Protein AF-A0A522C0J0-F1 (afdb_monomer)

Structure (mmCIF, N/CA/C/O backbone):
data_AF-A0A522C0J0-F1
#
_entry.id   AF-A0A522C0J0-F1
#
loop_
_atom_site.group_PDB
_atom_site.id
_atom_site.type_symbol
_atom_site.label_atom_id
_atom_site.label_alt_id
_atom_site.label_comp_id
_atom_site.label_asym_id
_atom_site.label_entity_id
_atom_site.label_seq_id
_atom_site.pdbx_PDB_ins_code
_atom_site.Cartn_x
_atom_site.Cartn_y
_atom_site.Cartn_z
_atom_site.occupancy
_atom_site.B_iso_or_equiv
_atom_site.auth_seq_id
_atom_site.auth_comp_id
_atom_site.auth_asym_id
_atom_site.auth_atom_id
_atom_site.pdbx_PDB_model_num
ATOM 1 N N . MET A 1 1 ? 6.965 -17.211 -9.076 1.00 64.75 1 MET A N 1
ATOM 2 C CA . MET A 1 1 ? 7.115 -17.959 -7.800 1.00 64.75 1 MET A CA 1
ATOM 3 C C . MET A 1 1 ? 6.961 -17.028 -6.602 1.00 64.75 1 MET A C 1
ATOM 5 O O . MET A 1 1 ? 6.198 -17.370 -5.709 1.00 64.75 1 MET A O 1
ATOM 9 N N . SER A 1 2 ? 7.614 -15.860 -6.608 1.00 79.69 2 SER A N 1
ATOM 10 C CA . SER A 1 2 ? 7.417 -14.772 -5.632 1.00 79.69 2 SER A CA 1
ATOM 11 C C . SER A 1 2 ? 5.941 -14.416 -5.418 1.00 79.69 2 SER A C 1
ATOM 13 O O . SER A 1 2 ? 5.475 -14.454 -4.283 1.00 79.69 2 SER A O 1
ATOM 15 N N . ASP A 1 3 ? 5.185 -14.181 -6.493 1.00 83.75 3 ASP A N 1
ATOM 16 C CA . ASP A 1 3 ? 3.785 -13.735 -6.397 1.00 83.75 3 ASP A CA 1
ATOM 17 C C . ASP A 1 3 ? 2.901 -14.737 -5.654 1.00 83.75 3 ASP A C 1
ATOM 19 O O . ASP A 1 3 ? 2.165 -14.362 -4.749 1.00 83.75 3 ASP A O 1
ATOM 23 N N . ALA A 1 4 ? 3.054 -16.032 -5.946 1.00 87.25 4 ALA A N 1
ATOM 24 C CA . ALA A 1 4 ? 2.301 -17.092 -5.280 1.00 87.25 4 ALA A CA 1
ATOM 25 C C . ALA A 1 4 ? 2.623 -17.196 -3.775 1.00 87.25 4 ALA A C 1
ATOM 27 O O . ALA A 1 4 ? 1.740 -17.508 -2.973 1.00 87.25 4 ALA A O 1
ATOM 28 N N . ILE A 1 5 ? 3.875 -16.925 -3.380 1.00 92.94 5 ILE A N 1
ATOM 29 C CA . ILE A 1 5 ? 4.282 -16.882 -1.967 1.00 92.94 5 ILE A CA 1
ATOM 30 C C . ILE A 1 5 ? 3.643 -15.673 -1.278 1.00 92.94 5 ILE A C 1
ATOM 32 O O . ILE A 1 5 ? 3.075 -15.820 -0.197 1.00 92.94 5 ILE A O 1
ATOM 36 N N . ILE A 1 6 ? 3.683 -14.500 -1.915 1.00 89.81 6 ILE A N 1
ATOM 37 C CA . ILE A 1 6 ? 3.069 -13.270 -1.397 1.00 89.81 6 ILE A CA 1
ATOM 38 C C . ILE A 1 6 ? 1.542 -13.435 -1.297 1.00 89.81 6 ILE A C 1
ATOM 40 O O . ILE A 1 6 ? 0.952 -13.088 -0.276 1.00 89.81 6 ILE A O 1
ATOM 44 N N . ASP A 1 7 ? 0.900 -14.051 -2.292 1.00 91.06 7 ASP A N 1
ATOM 45 C CA . ASP A 1 7 ? -0.527 -14.392 -2.271 1.00 91.06 7 ASP A CA 1
ATOM 46 C C . ASP A 1 7 ? -0.878 -15.316 -1.107 1.00 91.06 7 ASP A C 1
ATOM 48 O O . ASP A 1 7 ? -1.870 -15.113 -0.402 1.00 91.06 7 ASP A O 1
ATOM 52 N N . GLN A 1 8 ? -0.082 -16.367 -0.899 1.00 94.31 8 GLN A N 1
ATOM 53 C CA . GLN A 1 8 ? -0.299 -17.283 0.212 1.00 94.31 8 GLN A CA 1
ATOM 54 C C . GLN A 1 8 ? -0.108 -16.579 1.557 1.00 94.31 8 GLN A C 1
ATOM 56 O O . GLN A 1 8 ? -0.894 -16.814 2.476 1.00 94.31 8 GLN A O 1
ATOM 61 N N . PHE A 1 9 ? 0.897 -15.714 1.671 1.00 93.81 9 PHE A N 1
ATOM 62 C CA . PHE A 1 9 ? 1.151 -14.946 2.880 1.00 93.81 9 PHE A CA 1
ATOM 63 C C . PHE A 1 9 ? -0.009 -13.995 3.202 1.00 93.81 9 PHE A C 1
ATOM 65 O O . PHE A 1 9 ? -0.560 -14.068 4.301 1.00 93.81 9 PHE A O 1
ATOM 72 N N . ASN A 1 10 ? -0.462 -13.195 2.233 1.00 91.94 10 ASN A N 1
ATOM 73 C CA . ASN A 1 10 ? -1.585 -12.273 2.423 1.00 91.94 10 ASN A CA 1
ATOM 74 C C . ASN A 1 10 ? -2.883 -13.003 2.776 1.00 91.94 10 ASN A C 1
ATOM 76 O O . ASN A 1 10 ? -3.605 -12.575 3.676 1.00 91.94 10 ASN A O 1
ATOM 80 N N . ARG A 1 11 ? -3.153 -14.147 2.138 1.00 91.62 11 ARG A N 1
ATOM 81 C CA . ARG A 1 11 ? -4.296 -14.999 2.490 1.00 91.62 11 ARG A CA 1
ATOM 82 C C . ARG A 1 11 ? -4.224 -15.487 3.937 1.00 91.62 11 ARG A C 1
ATOM 84 O O . ARG A 1 11 ? -5.211 -15.368 4.652 1.00 91.62 11 ARG A O 1
ATOM 91 N N . ARG A 1 12 ? -3.060 -15.955 4.401 1.00 96.44 12 ARG A N 1
ATOM 92 C CA . ARG A 1 12 ? -2.882 -16.392 5.799 1.00 96.44 12 ARG A CA 1
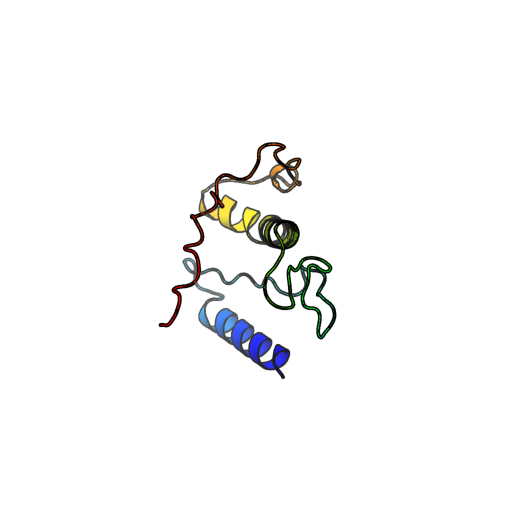ATOM 93 C C . ARG A 1 12 ? -3.052 -15.245 6.796 1.00 96.44 12 ARG A C 1
ATOM 95 O O . ARG A 1 12 ? -3.620 -15.453 7.865 1.00 96.44 12 ARG A O 1
ATOM 102 N N . LEU A 1 13 ? -2.586 -14.040 6.463 1.00 94.94 13 LEU A N 1
ATOM 103 C CA . LEU A 1 13 ? -2.823 -12.852 7.288 1.00 94.94 13 LEU A CA 1
ATOM 104 C C . LEU A 1 13 ? -4.319 -12.521 7.372 1.00 94.94 13 LEU A C 1
ATOM 106 O O . LEU A 1 13 ? -4.827 -12.290 8.469 1.00 94.94 13 LEU A O 1
ATOM 110 N N . ALA A 1 14 ? -5.029 -12.551 6.242 1.00 89.38 14 ALA A N 1
ATOM 111 C CA . ALA A 1 14 ? -6.467 -12.302 6.192 1.00 89.38 14 ALA A CA 1
ATOM 112 C C . ALA A 1 14 ? -7.268 -13.357 6.974 1.00 89.38 14 ALA A C 1
ATOM 114 O O . ALA A 1 14 ? -8.138 -13.000 7.761 1.00 89.38 14 ALA A O 1
ATOM 115 N N . GLU A 1 15 ? -6.940 -14.644 6.836 1.00 92.06 15 GLU A N 1
ATOM 116 C CA . GLU A 1 15 ? -7.560 -15.731 7.609 1.00 92.06 15 GLU A CA 1
ATOM 117 C C . GLU A 1 15 ? -7.321 -15.566 9.117 1.00 92.06 15 GLU A C 1
ATOM 119 O O . GLU A 1 15 ? -8.216 -15.801 9.928 1.00 92.06 15 GLU A O 1
ATOM 124 N N . ARG A 1 16 ? -6.115 -15.138 9.510 1.00 95.94 16 ARG A N 1
ATOM 125 C CA . ARG A 1 16 ? -5.730 -15.019 10.921 1.00 95.94 16 ARG A CA 1
ATOM 126 C C . ARG A 1 16 ? -6.300 -13.781 11.614 1.00 95.94 16 ARG A C 1
ATOM 128 O O . ARG A 1 16 ? -6.532 -13.839 12.827 1.00 95.94 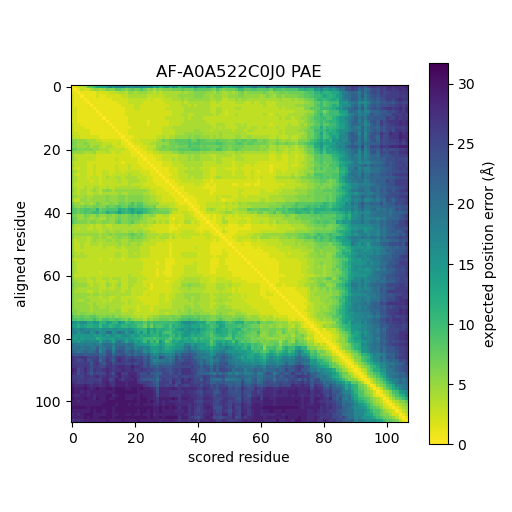16 ARG A O 1
ATOM 135 N N . TYR A 1 17 ? -6.455 -12.675 10.887 1.00 94.69 17 TYR A N 1
ATOM 136 C CA . TYR A 1 17 ? -6.758 -11.358 11.458 1.00 94.69 17 TYR A CA 1
ATOM 137 C C . TYR A 1 17 ? -8.005 -10.681 10.879 1.00 94.69 17 TYR A C 1
ATOM 139 O O . TYR A 1 17 ? -8.393 -9.638 11.390 1.00 94.69 17 TYR A O 1
ATOM 147 N N . GLY A 1 18 ? -8.674 -11.256 9.876 1.00 86.88 18 GLY A N 1
ATOM 148 C CA . GLY A 1 18 ? -9.811 -10.624 9.194 1.00 86.88 18 GLY A CA 1
ATOM 149 C C . GLY A 1 18 ? -11.019 -10.318 10.088 1.00 86.88 18 GLY A C 1
ATOM 150 O O . GLY A 1 18 ? -11.825 -9.463 9.741 1.00 86.88 18 GLY A O 1
ATOM 151 N N . SER A 1 19 ? -11.130 -10.977 11.245 1.00 87.69 19 SER A N 1
ATOM 152 C CA . SER A 1 19 ? -12.160 -10.721 12.259 1.00 87.69 19 SER A CA 1
ATOM 153 C C . SER A 1 19 ? -11.611 -10.072 13.539 1.00 87.69 19 SER A C 1
ATOM 155 O O . SER A 1 19 ? -12.241 -10.173 14.589 1.00 87.69 19 SER A O 1
ATOM 157 N N . ASN A 1 20 ? -10.394 -9.519 13.514 1.00 92.12 20 ASN A N 1
ATOM 158 C CA . ASN A 1 20 ? -9.763 -8.929 14.692 1.00 92.12 20 ASN A CA 1
ATOM 159 C C . ASN A 1 20 ? -9.977 -7.410 14.730 1.00 92.12 20 ASN A C 1
ATOM 161 O O . ASN A 1 20 ? -9.459 -6.686 13.888 1.00 92.12 20 ASN A O 1
ATOM 165 N N . ASP A 1 21 ? -10.639 -6.911 15.770 1.00 87.31 21 ASP A N 1
ATOM 166 C CA . ASP A 1 21 ? -10.961 -5.479 15.885 1.00 87.31 21 ASP A CA 1
ATOM 167 C C . ASP A 1 21 ? -9.758 -4.585 16.247 1.00 87.31 21 ASP A C 1
ATOM 169 O O . ASP A 1 21 ? -9.864 -3.360 16.256 1.00 87.31 21 ASP A O 1
ATOM 173 N N . ARG A 1 22 ? -8.605 -5.180 16.578 1.00 90.25 22 ARG A N 1
ATOM 174 C CA . ARG A 1 22 ? -7.366 -4.482 16.969 1.00 90.25 22 ARG A CA 1
ATOM 175 C C . ARG A 1 22 ? -6.216 -4.686 15.985 1.00 90.25 22 ARG A C 1
ATOM 177 O O . ARG A 1 22 ? -5.138 -4.142 16.204 1.00 90.25 22 ARG A O 1
ATOM 184 N N . VAL A 1 23 ? -6.417 -5.473 14.929 1.00 91.19 23 VAL A N 1
ATOM 185 C CA . VAL A 1 23 ? -5.409 -5.733 13.897 1.00 91.19 23 VAL A CA 1
ATOM 186 C C . VAL A 1 23 ? -6.059 -5.564 12.536 1.00 91.19 23 VAL A C 1
ATOM 188 O O . VAL A 1 23 ? -6.981 -6.293 12.195 1.00 91.19 23 VAL A O 1
ATOM 191 N N . GLN A 1 24 ? -5.538 -4.639 11.735 1.00 86.31 24 GLN A N 1
ATOM 192 C CA . GLN A 1 24 ? -5.972 -4.451 10.355 1.00 86.31 24 GLN A CA 1
ATOM 193 C C . GLN A 1 24 ? -4.876 -4.905 9.397 1.00 86.31 24 GLN A C 1
ATOM 195 O O . GLN A 1 24 ? -3.719 -4.510 9.523 1.00 86.31 24 GLN A O 1
ATOM 200 N N . VAL A 1 25 ? -5.256 -5.734 8.427 1.00 88.81 25 VAL A N 1
ATOM 201 C CA . VAL A 1 25 ? -4.391 -6.139 7.317 1.00 88.81 25 VAL A CA 1
ATOM 202 C C . VAL A 1 25 ? -4.793 -5.320 6.098 1.00 88.81 25 VAL A C 1
ATOM 204 O O . VAL A 1 25 ? -5.938 -5.388 5.656 1.00 88.81 25 VAL A O 1
ATOM 207 N N . ILE A 1 26 ? -3.854 -4.544 5.558 1.00 87.50 26 ILE A N 1
ATOM 208 C CA . ILE A 1 26 ? -4.069 -3.687 4.390 1.00 87.50 26 ILE A CA 1
ATOM 209 C C . ILE A 1 26 ? -3.222 -4.233 3.237 1.00 87.50 26 ILE A C 1
ATOM 211 O O . ILE A 1 26 ? -1.996 -4.161 3.281 1.00 87.50 26 ILE A O 1
ATOM 215 N N . ASP A 1 27 ? -3.868 -4.785 2.206 1.00 88.44 27 ASP A N 1
ATOM 216 C CA . ASP A 1 27 ? -3.177 -5.239 0.992 1.00 88.44 27 ASP A CA 1
ATOM 217 C C . ASP A 1 27 ? -2.882 -4.044 0.069 1.00 88.44 27 ASP A C 1
ATOM 219 O O . ASP A 1 27 ? -3.794 -3.350 -0.392 1.00 88.44 27 ASP A O 1
ATOM 223 N N . GLN A 1 28 ? -1.594 -3.805 -0.175 1.00 88.75 28 GLN A N 1
ATOM 224 C CA . GLN A 1 28 ? -1.063 -2.661 -0.924 1.00 88.75 28 GLN A CA 1
ATOM 225 C C . GLN A 1 28 ? -0.694 -2.997 -2.377 1.00 88.75 28 GLN A C 1
ATOM 227 O O . GLN A 1 28 ? -0.216 -2.139 -3.120 1.00 88.75 28 GLN A O 1
ATOM 232 N N . ARG A 1 29 ? -0.871 -4.252 -2.798 1.00 89.69 29 ARG A N 1
ATOM 233 C CA . ARG A 1 29 ? -0.412 -4.718 -4.111 1.00 89.69 29 ARG A CA 1
ATOM 234 C C . ARG A 1 29 ? -1.267 -4.168 -5.250 1.00 89.69 29 ARG A C 1
ATOM 236 O O . ARG A 1 29 ? -2.447 -3.871 -5.081 1.00 89.69 29 ARG A O 1
ATOM 243 N N . GLY A 1 30 ? -0.654 -4.068 -6.430 1.00 89.44 30 GLY A N 1
ATOM 244 C CA . GLY A 1 30 ? -1.318 -3.625 -7.662 1.00 89.44 30 GLY A CA 1
ATOM 245 C C . GLY A 1 30 ? -1.651 -2.131 -7.711 1.00 89.44 30 GLY A C 1
ATOM 246 O O . GLY A 1 30 ? -2.404 -1.711 -8.583 1.00 89.44 30 GLY A O 1
ATOM 247 N N . LEU A 1 31 ? -1.132 -1.332 -6.773 1.00 91.12 31 LEU A N 1
ATOM 248 C CA . LEU A 1 31 ? -1.375 0.114 -6.726 1.00 91.12 31 LEU A CA 1
ATOM 249 C C . LEU A 1 31 ? -0.299 0.935 -7.426 1.00 91.12 31 LEU A C 1
ATOM 251 O O . LEU A 1 31 ? -0.601 2.037 -7.883 1.00 91.12 31 LEU A O 1
ATOM 255 N N . LEU A 1 32 ? 0.921 0.401 -7.462 1.00 92.94 32 LEU A N 1
ATOM 256 C CA . LEU A 1 32 ? 2.089 1.032 -8.055 1.00 92.94 32 LEU A CA 1
ATOM 257 C C . LEU A 1 32 ? 2.319 0.503 -9.463 1.00 92.94 32 LEU A C 1
ATOM 259 O O . LEU A 1 32 ? 2.149 -0.690 -9.724 1.00 92.94 32 LEU A O 1
ATOM 263 N N . THR A 1 33 ? 2.758 1.392 -10.343 1.00 92.25 33 THR A N 1
ATOM 264 C CA . THR A 1 33 ? 3.290 1.047 -11.659 1.00 92.25 33 THR A CA 1
ATOM 265 C C . THR A 1 33 ? 4.640 0.365 -11.453 1.00 92.25 33 THR A C 1
ATOM 267 O O . THR A 1 33 ? 5.530 1.008 -10.897 1.00 92.25 33 THR A O 1
ATOM 270 N N . PRO A 1 34 ? 4.810 -0.916 -11.823 1.00 89.44 34 PRO A N 1
ATOM 271 C CA . PRO A 1 34 ? 6.049 -1.648 -11.574 1.00 89.44 34 PRO A CA 1
ATOM 272 C C . PRO A 1 34 ? 7.209 -1.087 -12.399 1.00 89.44 34 PRO A C 1
ATOM 274 O O . PRO A 1 34 ? 7.004 -0.605 -13.514 1.00 89.44 34 PRO A O 1
ATOM 277 N N . ALA A 1 35 ? 8.421 -1.209 -11.863 1.00 89.62 35 ALA A N 1
ATOM 278 C CA . ALA A 1 35 ? 9.638 -1.071 -12.651 1.00 89.62 35 ALA A CA 1
ATOM 279 C C . ALA A 1 35 ? 9.802 -2.260 -13.618 1.00 89.62 35 ALA A C 1
ATOM 281 O O . ALA A 1 35 ? 9.249 -3.345 -13.394 1.00 89.62 35 ALA A O 1
ATOM 282 N N . SER A 1 36 ? 10.555 -2.064 -14.699 1.00 89.12 36 SER A N 1
ATOM 283 C CA . SER A 1 36 ? 10.868 -3.136 -15.641 1.00 89.12 36 SER A CA 1
ATOM 284 C C . SER A 1 36 ? 11.867 -4.131 -15.034 1.00 89.12 36 SER A C 1
ATOM 286 O O . SER A 1 36 ? 12.769 -3.716 -14.307 1.00 89.12 36 SER A O 1
ATOM 288 N N . PRO A 1 37 ? 11.785 -5.433 -15.377 1.00 90.19 37 PRO A N 1
ATOM 289 C CA . PRO A 1 37 ? 12.755 -6.422 -14.917 1.00 90.19 37 PRO A CA 1
ATOM 290 C C . PRO A 1 37 ? 14.207 -6.074 -15.295 1.00 90.19 37 PRO A C 1
ATOM 292 O O . PRO A 1 37 ? 14.505 -5.779 -16.453 1.00 90.19 37 PRO A O 1
ATOM 295 N N . GLY A 1 38 ? 15.122 -6.184 -14.338 1.00 86.56 38 GLY A N 1
ATOM 296 C CA . GLY A 1 38 ? 16.530 -5.820 -14.415 1.00 86.56 38 GLY A CA 1
ATOM 297 C C . GLY A 1 38 ? 16.829 -4.330 -14.247 1.00 86.56 38 GLY A C 1
ATOM 298 O O . GLY A 1 38 ? 17.990 -3.953 -14.422 1.00 86.56 38 GLY A O 1
ATOM 299 N N . SER A 1 39 ? 15.844 -3.473 -13.955 1.00 86.62 39 SER A N 1
ATOM 300 C CA . SER A 1 39 ? 16.113 -2.042 -13.800 1.00 86.62 39 SER A CA 1
ATOM 301 C C . SER A 1 39 ? 16.893 -1.756 -12.510 1.00 86.62 39 SER A C 1
ATOM 303 O O . SER A 1 39 ? 16.692 -2.367 -11.461 1.00 86.62 39 SER A O 1
ATOM 305 N N . THR A 1 40 ? 17.846 -0.828 -12.600 1.00 83.06 40 THR A N 1
ATOM 306 C CA . THR A 1 40 ? 18.718 -0.435 -11.477 1.00 83.06 40 THR A CA 1
ATOM 307 C C . THR A 1 40 ? 18.563 1.039 -11.110 1.00 83.06 40 THR A C 1
ATOM 309 O O . THR A 1 40 ? 19.410 1.594 -10.412 1.00 83.06 40 THR A O 1
ATOM 312 N N . GLY A 1 41 ? 17.552 1.704 -11.663 1.00 80.06 41 GLY A N 1
ATOM 313 C CA . GLY A 1 41 ? 17.297 3.124 -11.481 1.00 80.06 41 GLY A CA 1
ATOM 314 C C . GLY A 1 41 ? 15.804 3.406 -11.480 1.00 80.06 41 GLY A C 1
ATOM 315 O O . GLY A 1 41 ? 15.000 2.519 -11.760 1.00 80.06 41 GLY A O 1
ATOM 316 N N . GLU A 1 42 ? 15.458 4.651 -11.164 1.00 87.94 42 GLU A N 1
ATOM 317 C CA . GLU A 1 42 ? 14.070 5.047 -10.960 1.00 87.94 42 GLU A CA 1
ATOM 318 C C . GLU A 1 42 ? 13.228 4.834 -12.225 1.00 87.94 42 GLU A C 1
ATOM 320 O O . GLU A 1 42 ? 13.532 5.363 -13.297 1.00 87.94 42 GLU A O 1
ATOM 325 N N . GLU A 1 43 ? 12.157 4.057 -12.085 1.00 88.38 43 GLU A N 1
ATOM 326 C CA . GLU A 1 43 ? 11.220 3.731 -13.150 1.00 88.38 43 GLU A CA 1
ATOM 327 C C . GLU A 1 43 ? 9.814 3.528 -12.574 1.00 88.38 43 GLU A C 1
ATOM 329 O O . GLU A 1 43 ? 9.611 2.826 -11.581 1.00 88.38 43 GLU A O 1
ATOM 334 N N . GLY A 1 44 ? 8.818 4.146 -13.214 1.00 86.44 44 GLY A N 1
ATOM 335 C CA . GLY A 1 44 ? 7.446 4.124 -12.719 1.00 86.44 44 GLY A CA 1
ATOM 336 C C . GLY A 1 44 ? 7.357 4.735 -11.320 1.00 86.44 44 GLY A C 1
ATOM 337 O O . GLY A 1 44 ? 7.770 5.872 -11.101 1.00 86.44 44 GLY A O 1
ATOM 338 N N . ASP A 1 45 ? 6.817 3.967 -10.378 1.00 93.25 45 ASP A N 1
ATOM 339 C CA . ASP A 1 45 ? 6.654 4.383 -8.983 1.00 93.25 45 ASP A CA 1
ATOM 340 C C . ASP A 1 45 ? 7.770 3.855 -8.058 1.00 93.25 45 ASP A C 1
ATOM 342 O O . ASP A 1 45 ? 7.610 3.865 -6.833 1.00 93.25 45 ASP A O 1
ATOM 346 N N . TRP A 1 46 ? 8.898 3.393 -8.610 1.00 92.56 46 TRP A N 1
ATOM 347 C CA . TRP A 1 46 ? 9.965 2.726 -7.860 1.00 92.56 46 TRP A CA 1
ATOM 348 C C . TRP A 1 46 ? 11.358 3.293 -8.157 1.00 92.56 46 TRP A C 1
ATOM 350 O O . TRP A 1 46 ? 11.621 3.744 -9.264 1.00 92.56 46 TRP A O 1
ATOM 360 N N . LEU A 1 47 ? 12.251 3.269 -7.164 1.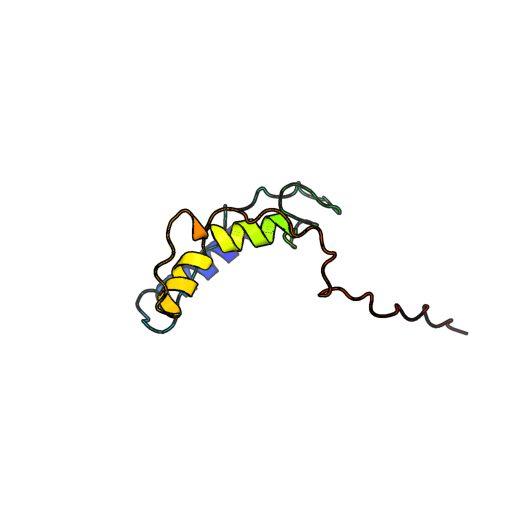00 87.62 47 LEU A N 1
ATOM 361 C CA . LEU A 1 47 ? 13.674 3.632 -7.280 1.00 87.62 47 LEU A CA 1
ATOM 362 C C . LEU A 1 47 ? 14.522 2.494 -7.866 1.00 87.62 47 LEU A C 1
ATOM 364 O O . LEU A 1 47 ? 15.569 2.741 -8.459 1.00 87.62 47 LEU A O 1
ATOM 368 N N . ASP A 1 48 ? 14.070 1.264 -7.649 1.00 84.69 48 ASP A N 1
ATOM 369 C CA . ASP A 1 48 ? 14.576 -0.001 -8.179 1.00 84.69 48 ASP A CA 1
ATOM 370 C C . ASP A 1 48 ? 13.419 -1.023 -8.145 1.00 84.69 48 ASP A C 1
ATOM 372 O O . ASP A 1 48 ? 12.268 -0.652 -7.947 1.00 84.69 48 ASP A O 1
ATOM 376 N N . GLU A 1 49 ? 13.666 -2.319 -8.305 1.00 85.44 49 GLU A N 1
ATOM 377 C CA . GLU A 1 49 ? 12.584 -3.317 -8.321 1.00 85.44 49 GLU A CA 1
ATOM 378 C C . GLU A 1 49 ? 11.879 -3.567 -6.971 1.00 85.44 49 GLU A C 1
ATOM 380 O O . GLU A 1 49 ? 10.922 -4.344 -6.922 1.00 85.44 49 GLU A O 1
ATOM 385 N N . ILE A 1 50 ? 12.345 -2.971 -5.865 1.00 87.44 50 ILE A N 1
ATOM 386 C CA . ILE A 1 50 ? 11.854 -3.283 -4.510 1.00 87.44 50 ILE A CA 1
ATOM 387 C C . ILE A 1 50 ? 11.543 -2.057 -3.641 1.00 87.44 50 ILE A C 1
ATOM 389 O O . ILE A 1 50 ? 10.741 -2.169 -2.711 1.00 87.44 50 ILE A O 1
ATOM 393 N N . HIS A 1 51 ? 12.126 -0.892 -3.919 1.00 90.69 51 HIS A N 1
ATOM 394 C CA . HIS A 1 51 ? 11.928 0.335 -3.150 1.00 90.69 51 HIS A CA 1
ATOM 395 C C . HIS A 1 51 ? 11.020 1.310 -3.910 1.00 90.69 51 HIS A C 1
ATOM 397 O O . HIS A 1 51 ? 11.435 1.837 -4.942 1.00 90.69 51 HIS A O 1
ATOM 403 N N . PRO A 1 52 ? 9.806 1.623 -3.419 1.00 93.19 52 PRO A N 1
ATOM 404 C CA . PRO A 1 52 ? 8.998 2.691 -3.996 1.00 93.19 52 PRO A CA 1
ATOM 405 C C . PRO A 1 52 ? 9.723 4.043 -3.951 1.00 93.19 52 PRO A C 1
ATOM 407 O O . PRO A 1 52 ? 10.437 4.351 -2.994 1.00 93.19 52 PRO A O 1
ATOM 410 N N . SER A 1 53 ? 9.502 4.882 -4.961 1.00 90.69 53 SER A N 1
ATOM 411 C CA . SER A 1 53 ? 9.952 6.274 -4.948 1.00 90.69 53 SER A CA 1
ATOM 412 C C . SER A 1 53 ? 9.125 7.105 -3.965 1.00 90.69 53 SER A C 1
ATOM 414 O O . SER A 1 53 ? 8.121 6.650 -3.409 1.00 90.69 53 SER A O 1
ATOM 416 N N . ALA A 1 54 ? 9.504 8.369 -3.762 1.00 89.50 54 ALA A N 1
ATOM 417 C CA . ALA A 1 54 ? 8.690 9.293 -2.970 1.00 89.50 54 ALA A CA 1
ATOM 418 C C . ALA A 1 54 ? 7.252 9.412 -3.519 1.00 89.50 54 ALA A C 1
ATOM 420 O O . ALA A 1 54 ? 6.301 9.559 -2.751 1.00 89.50 54 ALA A O 1
ATOM 421 N N . ILE A 1 55 ? 7.089 9.314 -4.844 1.00 88.56 55 ILE A N 1
ATOM 422 C CA . ILE A 1 55 ? 5.778 9.306 -5.501 1.00 88.56 55 ILE A CA 1
ATOM 423 C C . ILE A 1 55 ? 5.055 7.987 -5.209 1.00 88.56 55 ILE A C 1
ATOM 425 O O . ILE A 1 55 ? 3.896 8.023 -4.797 1.00 88.56 55 ILE A O 1
ATOM 429 N N . GLY A 1 56 ? 5.748 6.848 -5.311 1.00 92.69 56 GLY A N 1
ATOM 430 C CA . GLY A 1 56 ? 5.181 5.540 -4.982 1.00 92.69 56 GLY A CA 1
ATOM 431 C C . GLY A 1 56 ? 4.690 5.441 -3.535 1.00 92.69 56 GLY A C 1
ATOM 432 O O . GLY A 1 56 ? 3.563 5.017 -3.285 1.00 92.69 56 GLY A O 1
ATOM 433 N N . PHE A 1 57 ? 5.466 5.919 -2.559 1.00 92.81 57 PHE A N 1
ATOM 434 C CA . PHE A 1 57 ? 5.010 5.962 -1.165 1.00 92.81 57 PHE A CA 1
ATOM 435 C C . PHE A 1 57 ? 3.783 6.858 -0.970 1.00 92.81 57 PHE A C 1
ATOM 437 O O . PHE A 1 57 ? 2.857 6.472 -0.253 1.00 92.81 57 PHE A O 1
ATOM 444 N N . ALA A 1 58 ? 3.742 8.024 -1.622 1.00 90.75 58 ALA A N 1
ATOM 445 C CA . ALA A 1 58 ? 2.580 8.905 -1.559 1.00 90.75 58 ALA A CA 1
ATOM 446 C C . ALA A 1 58 ? 1.323 8.242 -2.156 1.00 90.75 58 ALA A C 1
ATOM 448 O O . ALA A 1 58 ? 0.231 8.392 -1.609 1.00 90.75 58 ALA A O 1
ATOM 449 N N . GLU A 1 59 ? 1.465 7.474 -3.238 1.00 90.62 59 GLU A N 1
ATOM 450 C CA . GLU A 1 59 ? 0.374 6.689 -3.825 1.00 90.62 59 GLU A CA 1
ATOM 451 C C . GLU A 1 59 ? -0.156 5.615 -2.863 1.00 90.62 59 GLU A C 1
ATOM 453 O O . GLU A 1 59 ? -1.370 5.532 -2.649 1.00 90.62 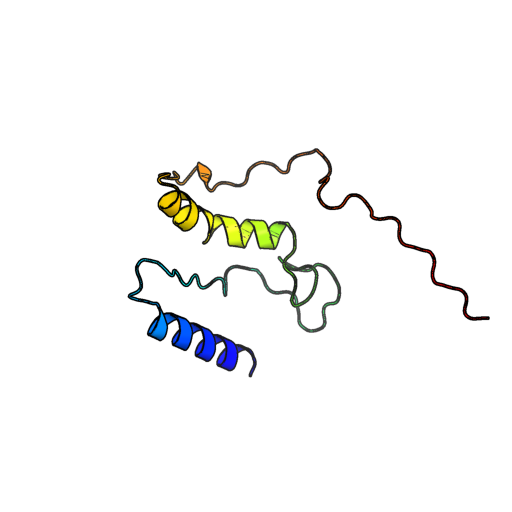59 GLU A O 1
ATOM 458 N N . LEU A 1 60 ? 0.729 4.832 -2.233 1.00 91.50 60 LEU A N 1
ATOM 459 C CA . LEU A 1 60 ? 0.335 3.817 -1.244 1.00 91.50 60 LEU A CA 1
ATOM 460 C C . LEU A 1 60 ? -0.389 4.433 -0.039 1.00 91.50 60 LEU A C 1
ATOM 462 O O . LEU A 1 60 ? -1.394 3.889 0.432 1.00 91.50 60 LEU A O 1
ATOM 466 N N . ALA A 1 61 ? 0.112 5.568 0.461 1.00 91.19 61 ALA A N 1
ATOM 467 C CA . ALA A 1 61 ? -0.478 6.266 1.597 1.00 91.19 61 ALA A CA 1
ATOM 468 C C . ALA A 1 61 ? -1.918 6.707 1.290 1.00 91.19 61 ALA A C 1
ATOM 470 O O . ALA A 1 61 ? -2.868 6.250 1.935 1.00 91.19 61 ALA A O 1
ATOM 471 N N . ARG A 1 62 ? -2.092 7.475 0.209 1.00 87.81 62 ARG A N 1
ATOM 472 C CA . ARG A 1 62 ? -3.392 8.029 -0.193 1.00 87.81 62 ARG A CA 1
ATOM 473 C C . ARG A 1 62 ? -4.427 6.966 -0.509 1.00 87.81 62 ARG A C 1
ATOM 475 O O . ARG A 1 62 ? -5.585 7.071 -0.107 1.00 87.81 62 ARG A O 1
ATOM 482 N N . LYS A 1 63 ? -4.033 5.929 -1.252 1.00 87.00 63 LYS A N 1
ATOM 483 C CA . LYS A 1 63 ? -4.991 4.935 -1.751 1.00 87.00 63 LYS A CA 1
ATOM 484 C C . LYS A 1 63 ? -5.463 3.960 -0.676 1.00 87.00 63 LYS A C 1
ATOM 486 O O . LYS A 1 63 ? -6.535 3.375 -0.841 1.00 87.00 63 LYS A O 1
ATOM 491 N N . ARG A 1 64 ? -4.689 3.736 0.394 1.00 87.56 64 ARG A N 1
ATOM 492 C CA . ARG A 1 64 ? -4.980 2.652 1.351 1.00 87.56 64 ARG A CA 1
ATOM 493 C C . ARG A 1 64 ? -4.709 2.947 2.825 1.00 87.56 64 ARG A C 1
ATOM 495 O O . ARG A 1 64 ? -5.327 2.270 3.639 1.00 87.56 64 ARG A O 1
ATOM 502 N N . TRP A 1 65 ? -3.837 3.887 3.194 1.00 89.56 65 TRP A N 1
ATOM 503 C CA . TRP A 1 65 ? -3.516 4.168 4.606 1.00 89.56 65 TRP A CA 1
ATOM 504 C C . TRP A 1 65 ? -4.319 5.317 5.200 1.00 89.56 65 TRP A C 1
ATOM 506 O O . TRP A 1 65 ? -4.802 5.188 6.325 1.00 89.56 65 TRP A O 1
ATOM 516 N N . ASP A 1 66 ? -4.487 6.411 4.463 1.00 88.94 66 ASP A N 1
ATOM 517 C CA . ASP A 1 66 ? -5.019 7.656 5.026 1.00 88.94 66 ASP A CA 1
ATOM 518 C C . ASP A 1 66 ? -6.429 7.477 5.609 1.00 88.94 66 ASP A C 1
ATOM 520 O O . ASP A 1 66 ? -6.716 7.933 6.716 1.00 88.94 66 ASP A O 1
ATOM 524 N N . VAL A 1 67 ? -7.304 6.735 4.920 1.00 85.12 67 VAL A N 1
ATOM 525 C CA . VAL A 1 67 ? -8.672 6.479 5.401 1.00 85.12 67 VAL A CA 1
ATOM 526 C C . VAL A 1 67 ? -8.694 5.582 6.650 1.00 85.12 67 VAL A C 1
ATOM 528 O O . VAL A 1 67 ? -9.319 5.984 7.637 1.00 85.12 67 VAL A O 1
ATOM 531 N N . PRO A 1 68 ? -8.051 4.393 6.678 1.00 85.88 68 PRO A N 1
ATOM 532 C CA . PRO A 1 68 ? -7.974 3.587 7.899 1.00 85.88 68 PRO A CA 1
ATOM 533 C C . PRO A 1 68 ? -7.310 4.297 9.083 1.00 85.88 68 PRO A C 1
ATOM 535 O O . PRO A 1 68 ? -7.819 4.207 10.203 1.00 85.88 68 PRO A O 1
ATOM 538 N N . LEU A 1 69 ? -6.218 5.033 8.853 1.00 88.50 69 LEU A N 1
ATOM 539 C CA . LEU A 1 69 ? -5.542 5.801 9.902 1.00 88.50 6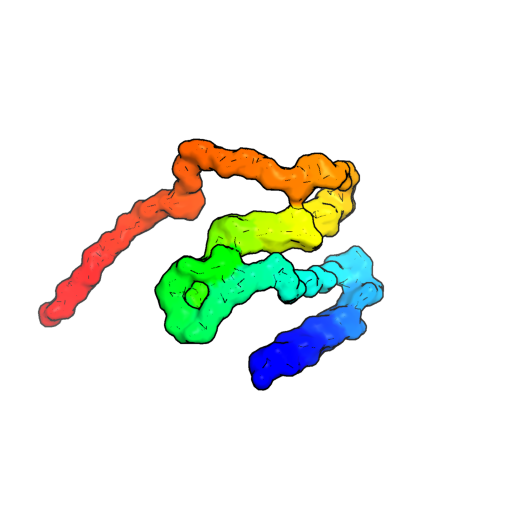9 LEU A CA 1
ATOM 540 C C . LEU A 1 69 ? -6.432 6.920 10.429 1.00 88.50 69 LEU A C 1
ATOM 542 O O . LEU A 1 69 ? -6.607 7.028 11.640 1.00 88.50 69 LEU A O 1
ATOM 546 N N . GLY A 1 70 ? -7.056 7.692 9.537 1.00 89.50 70 GLY A N 1
ATOM 547 C CA . GLY A 1 70 ? -8.005 8.734 9.910 1.00 89.50 70 GLY A CA 1
ATOM 548 C C . GLY A 1 70 ? -9.108 8.185 10.810 1.00 89.50 70 GLY A C 1
ATOM 549 O O . GLY A 1 70 ? -9.278 8.663 11.928 1.00 89.50 70 GLY A O 1
ATOM 550 N N . ARG A 1 71 ? -9.773 7.101 10.393 1.00 85.38 71 ARG A N 1
ATOM 551 C CA . ARG A 1 71 ? -10.817 6.444 11.200 1.00 85.38 71 ARG A CA 1
ATOM 552 C C . ARG A 1 71 ? -10.305 5.969 12.558 1.00 85.38 71 ARG A C 1
ATOM 554 O O . ARG A 1 71 ? -10.998 6.137 13.556 1.00 85.38 71 ARG A O 1
ATOM 561 N N . THR A 1 72 ? -9.098 5.404 12.603 1.00 87.69 72 THR A N 1
ATOM 562 C CA . THR A 1 72 ? -8.466 4.930 13.848 1.00 87.69 72 THR A CA 1
ATOM 563 C C . THR A 1 72 ? -8.192 6.083 14.816 1.00 87.69 72 THR A C 1
ATOM 565 O O . THR A 1 72 ? -8.324 5.922 16.026 1.00 87.69 72 THR A O 1
ATOM 568 N N . LEU A 1 73 ? -7.869 7.263 14.286 1.00 90.62 73 LEU A N 1
ATOM 569 C CA . LEU A 1 73 ? -7.648 8.492 15.046 1.00 90.62 73 LEU A CA 1
ATOM 570 C C . LEU A 1 73 ? -8.946 9.260 15.363 1.00 90.62 73 LEU A C 1
ATOM 572 O O . LEU A 1 73 ? -8.886 10.341 15.943 1.00 90.62 73 LEU A O 1
ATOM 576 N N . GLY A 1 74 ? -10.118 8.733 14.988 1.00 90.88 74 GLY A N 1
ATOM 577 C CA . GLY A 1 74 ? -11.405 9.416 15.160 1.00 90.88 74 GLY A CA 1
ATOM 578 C C . GLY A 1 74 ? -11.651 10.555 14.163 1.00 90.88 74 GLY A C 1
ATOM 579 O O . GLY A 1 74 ? -12.566 11.354 14.351 1.00 90.88 74 GLY A O 1
ATOM 5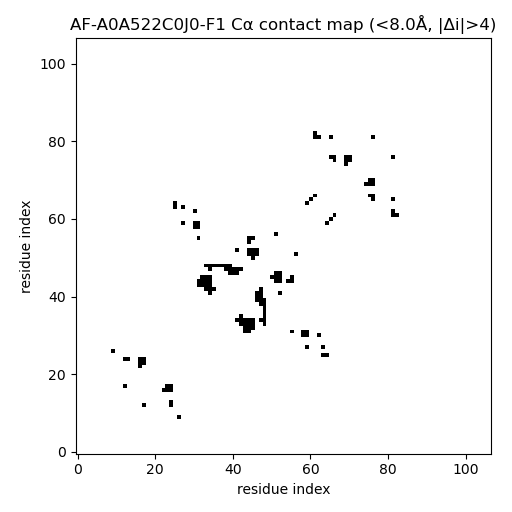80 N N . LEU A 1 75 ? -10.849 10.637 13.100 1.00 87.12 75 LEU A N 1
ATOM 581 C CA . LEU A 1 75 ? -11.029 11.564 11.989 1.00 87.12 75 LEU A CA 1
ATOM 582 C C . LEU A 1 75 ? -11.971 10.956 10.942 1.00 87.12 75 LEU A C 1
ATOM 584 O O . LEU A 1 75 ? -11.977 9.746 10.707 1.00 87.12 75 LEU A O 1
ATOM 588 N N . ASN A 1 76 ? -12.733 11.812 10.262 1.00 80.38 76 ASN A N 1
ATOM 589 C CA . ASN A 1 76 ? -13.546 11.421 9.112 1.00 80.38 76 ASN A CA 1
ATOM 590 C C . ASN A 1 76 ? -13.023 12.127 7.850 1.00 80.38 76 ASN A C 1
ATOM 592 O O . ASN A 1 76 ? -13.567 13.171 7.486 1.00 80.38 76 ASN A O 1
ATOM 596 N N . PRO A 1 77 ? -11.938 11.618 7.232 1.00 76.19 77 PRO A N 1
ATOM 597 C CA . PRO A 1 77 ? -11.337 12.263 6.071 1.00 76.19 77 PRO A CA 1
ATOM 598 C C . PRO A 1 77 ? -12.330 12.309 4.906 1.00 76.19 77 PRO A C 1
ATOM 600 O O . PRO A 1 77 ? -12.950 11.303 4.547 1.00 76.19 77 PRO A O 1
ATOM 603 N N . SER A 1 78 ? -12.479 13.489 4.317 1.00 73.44 78 SER A N 1
ATOM 604 C CA . SER A 1 78 ? -13.219 13.700 3.079 1.00 73.44 78 SER A CA 1
ATOM 605 C C . SER A 1 78 ? -12.375 13.271 1.869 1.00 73.44 78 SER A C 1
ATOM 607 O O . SER A 1 78 ? -11.146 13.232 1.953 1.00 73.44 78 SER A O 1
ATOM 609 N N . PRO A 1 79 ? -12.983 12.981 0.703 1.00 70.12 79 PRO A N 1
ATOM 610 C CA . PRO A 1 79 ? -12.232 12.687 -0.521 1.00 70.12 79 PRO A CA 1
ATOM 611 C C . PRO A 1 79 ? -11.228 13.780 -0.928 1.00 70.12 79 PRO A C 1
ATOM 613 O O . PRO A 1 79 ? -10.279 13.498 -1.660 1.00 70.12 79 PRO A O 1
ATOM 616 N N . GLN A 1 80 ? -11.438 15.023 -0.481 1.00 69.94 80 GLN A N 1
ATOM 617 C CA . GLN A 1 80 ? -10.546 16.155 -0.722 1.00 69.94 80 GLN A CA 1
ATOM 618 C C . GLN A 1 80 ? -9.271 16.089 0.126 1.00 69.94 80 GLN A C 1
ATOM 620 O O . GLN A 1 80 ? -8.209 16.455 -0.369 1.00 69.94 80 GLN A O 1
ATOM 625 N N . ASP A 1 81 ? -9.352 15.569 1.353 1.00 66.19 81 ASP A N 1
ATOM 626 C CA . ASP A 1 81 ? -8.193 15.410 2.247 1.00 66.19 81 ASP A CA 1
ATOM 627 C C . ASP A 1 81 ? -7.195 14.365 1.723 1.00 66.19 81 ASP A C 1
ATOM 629 O O . ASP A 1 81 ? -6.035 14.346 2.120 1.00 66.19 81 ASP A O 1
ATOM 633 N N . LEU A 1 82 ? -7.650 13.509 0.804 1.00 66.75 82 LEU A N 1
ATOM 634 C CA . LEU A 1 82 ? -6.863 12.461 0.153 1.00 66.75 82 LEU A CA 1
ATOM 635 C C . LEU A 1 82 ? -6.222 12.927 -1.162 1.00 66.75 82 LEU A C 1
ATOM 637 O O . LEU A 1 82 ? -5.569 12.135 -1.842 1.00 66.75 82 LEU A O 1
ATOM 641 N N . GLN A 1 83 ? -6.446 14.179 -1.571 1.00 65.94 83 GLN A N 1
ATOM 642 C CA . GLN A 1 83 ? -5.836 14.722 -2.783 1.00 65.94 83 GLN A CA 1
ATOM 643 C C . GLN A 1 83 ? -4.352 15.032 -2.54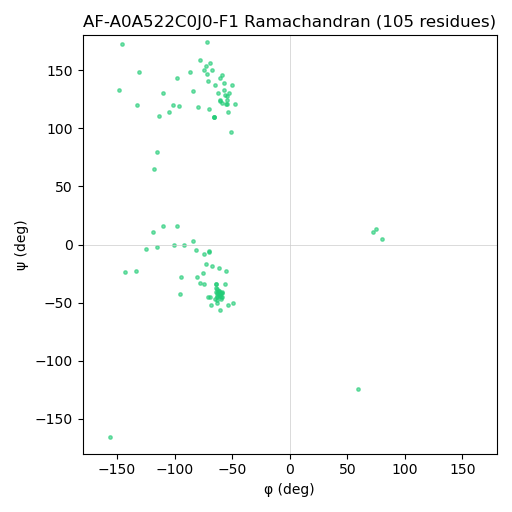4 1.00 65.94 83 GLN A C 1
ATOM 645 O O . GLN A 1 83 ? -3.964 15.372 -1.425 1.00 65.94 83 GLN A O 1
ATOM 650 N N . PRO A 1 84 ? -3.494 14.950 -3.579 1.00 59.00 84 PRO A N 1
ATOM 651 C CA . PRO A 1 84 ? -2.097 15.336 -3.454 1.00 59.00 84 PRO A CA 1
ATOM 652 C C . PRO A 1 84 ? -1.983 16.772 -2.941 1.00 59.00 84 PRO A C 1
ATOM 654 O O . PRO A 1 84 ? -2.439 17.711 -3.595 1.00 59.00 84 PRO A O 1
ATOM 657 N N . THR A 1 85 ? -1.320 16.963 -1.803 1.00 56.66 85 THR A N 1
ATOM 658 C CA . THR A 1 85 ? -0.777 18.280 -1.492 1.00 56.66 85 THR A CA 1
ATOM 659 C C . THR A 1 85 ? 0.302 18.601 -2.529 1.00 56.66 85 THR A C 1
ATOM 661 O O . THR A 1 85 ? 1.091 17.717 -2.891 1.00 56.66 85 THR A O 1
ATOM 664 N N . PRO A 1 86 ? 0.344 19.838 -3.060 1.00 55.59 86 PRO A N 1
ATOM 665 C CA . PRO A 1 86 ? 1.446 20.270 -3.905 1.00 55.59 86 PRO A CA 1
ATOM 666 C C . PRO A 1 86 ? 2.764 19.947 -3.209 1.00 55.59 86 PRO A C 1
ATOM 668 O O . PRO A 1 86 ? 2.883 20.160 -1.999 1.00 55.59 86 PRO A O 1
ATOM 671 N N . ARG A 1 87 ? 3.738 19.423 -3.965 1.00 48.50 87 ARG A N 1
ATOM 672 C CA . ARG A 1 87 ? 5.069 19.108 -3.437 1.00 48.50 87 ARG A CA 1
ATOM 673 C C . ARG A 1 87 ? 5.555 20.317 -2.624 1.00 48.50 87 ARG A C 1
ATOM 675 O O . ARG A 1 87 ? 5.641 21.404 -3.201 1.00 48.50 87 ARG A O 1
ATOM 682 N N . PRO A 1 88 ? 5.865 20.160 -1.325 1.00 48.03 88 PRO A N 1
ATOM 683 C CA . PRO A 1 88 ? 6.502 21.226 -0.573 1.00 48.03 88 PRO A CA 1
ATOM 684 C C . PRO A 1 88 ? 7.762 21.641 -1.333 1.00 48.03 88 PRO A C 1
ATOM 686 O O . PRO A 1 88 ? 8.598 20.802 -1.655 1.00 48.03 88 PRO A O 1
ATOM 689 N N . THR A 1 89 ? 7.896 22.922 -1.665 1.00 50.88 89 THR A N 1
ATOM 690 C CA . THR A 1 89 ? 9.086 23.447 -2.357 1.00 50.88 89 THR A CA 1
ATOM 691 C C . THR A 1 89 ? 10.321 23.467 -1.459 1.00 50.88 89 THR A C 1
ATOM 693 O O . THR A 1 89 ? 11.417 23.776 -1.918 1.00 50.88 89 THR A O 1
ATOM 696 N N . ASN A 1 90 ? 10.146 23.155 -0.177 1.00 50.28 90 ASN A N 1
ATOM 697 C CA . ASN A 1 90 ? 11.222 23.106 0.791 1.00 50.28 90 ASN A CA 1
ATOM 698 C C . ASN A 1 90 ? 11.914 21.737 0.705 1.00 50.28 90 ASN A C 1
ATOM 700 O O . ASN A 1 90 ? 11.221 20.716 0.700 1.00 50.28 90 ASN A O 1
ATOM 704 N N . PRO A 1 91 ? 13.257 21.692 0.647 1.00 42.72 91 PRO A N 1
ATOM 705 C CA . PRO A 1 91 ? 13.989 20.435 0.671 1.00 42.72 91 PRO A CA 1
ATOM 706 C C . PRO A 1 91 ? 13.639 19.644 1.938 1.00 42.72 91 PRO A C 1
ATOM 708 O O . PRO A 1 91 ? 13.495 20.211 3.023 1.00 42.72 91 PRO A O 1
ATOM 711 N N . SER A 1 92 ? 13.476 18.329 1.783 1.00 45.59 92 SER A N 1
ATOM 712 C CA . SER A 1 92 ? 13.244 17.420 2.905 1.00 45.59 92 SER A CA 1
ATOM 713 C C . SER A 1 92 ? 14.434 17.472 3.860 1.00 45.59 92 SER A C 1
ATOM 715 O O . SER A 1 92 ? 15.561 17.208 3.455 1.00 45.59 92 SER A O 1
ATOM 717 N N . THR A 1 93 ? 14.190 17.773 5.134 1.00 48.75 93 THR A N 1
ATOM 718 C CA . THR A 1 93 ? 1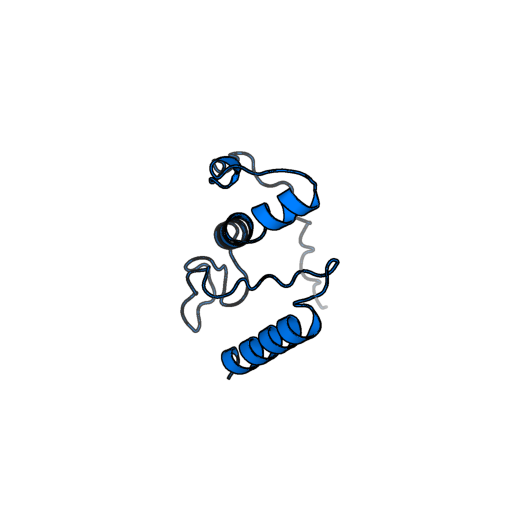5.203 17.676 6.198 1.00 48.75 93 THR A CA 1
ATOM 719 C C . THR A 1 93 ? 15.366 16.249 6.728 1.00 48.75 93 THR A C 1
ATOM 721 O O . THR A 1 93 ? 16.235 16.008 7.559 1.00 48.75 93 THR A O 1
ATOM 724 N N . ALA A 1 94 ? 14.548 15.295 6.261 1.00 44.12 94 ALA A N 1
ATOM 725 C CA . ALA A 1 94 ? 14.588 13.898 6.707 1.00 44.12 94 ALA A CA 1
ATOM 726 C C . ALA A 1 94 ? 15.809 13.125 6.177 1.00 44.12 94 ALA A C 1
ATOM 728 O O . ALA A 1 94 ? 16.160 12.082 6.717 1.00 44.12 94 ALA A O 1
ATOM 729 N N . LEU A 1 95 ? 16.463 13.657 5.144 1.00 44.66 95 LEU A N 1
ATOM 730 C CA . LEU A 1 95 ? 17.785 13.250 4.683 1.00 44.66 95 LEU A CA 1
ATOM 731 C C . LEU A 1 95 ? 18.701 14.464 4.832 1.00 44.66 95 LEU A C 1
ATOM 733 O O . LEU A 1 95 ? 19.134 15.050 3.845 1.00 44.66 95 LEU A O 1
ATOM 737 N N . ALA A 1 96 ? 18.944 14.917 6.063 1.00 43.50 96 ALA A N 1
ATOM 738 C CA . ALA A 1 96 ? 20.170 15.673 6.265 1.00 43.50 96 ALA A CA 1
ATOM 739 C C . ALA A 1 96 ? 21.301 14.720 5.861 1.00 43.50 96 ALA A C 1
ATOM 741 O O . ALA A 1 96 ? 21.345 13.603 6.376 1.00 43.50 96 ALA A O 1
ATOM 742 N N . ASP A 1 97 ? 22.117 15.115 4.881 1.00 50.28 97 ASP A N 1
ATOM 743 C CA . ASP A 1 97 ? 23.305 14.378 4.462 1.00 50.28 97 ASP A CA 1
ATOM 744 C C . ASP A 1 97 ? 24.142 14.065 5.708 1.00 50.28 97 ASP A C 1
ATOM 746 O O . ASP A 1 97 ? 24.901 14.907 6.193 1.00 50.28 97 ASP A O 1
ATOM 750 N N . GLU A 1 98 ? 23.980 12.863 6.261 1.00 47.94 98 GLU A N 1
ATOM 751 C CA . GLU A 1 98 ? 24.948 12.314 7.197 1.00 47.94 98 GLU A CA 1
ATOM 752 C C . GLU A 1 98 ? 26.298 12.359 6.466 1.00 47.94 98 GLU A C 1
ATOM 754 O O . GLU A 1 98 ? 26.381 11.908 5.312 1.00 47.94 98 GLU A O 1
ATOM 759 N N . PRO A 1 99 ? 27.349 12.938 7.071 1.00 48.09 99 PRO A N 1
ATOM 760 C CA . PRO A 1 99 ? 28.663 12.967 6.458 1.00 48.09 99 PRO A CA 1
ATOM 761 C C . PRO A 1 99 ? 29.060 11.537 6.096 1.00 48.09 99 PRO A C 1
ATOM 763 O O . PRO A 1 99 ? 29.230 10.689 6.969 1.00 48.09 99 PRO A O 1
ATOM 766 N N . ARG A 1 100 ? 29.190 11.240 4.799 1.00 55.50 100 ARG A N 1
ATOM 767 C CA . ARG A 1 100 ? 29.787 9.973 4.377 1.00 55.50 100 ARG A CA 1
ATOM 768 C C . ARG A 1 100 ? 31.242 10.013 4.811 1.00 55.50 100 ARG A C 1
ATOM 770 O O . ARG A 1 100 ? 32.024 10.774 4.237 1.00 55.50 100 ARG A O 1
ATOM 777 N N . ASP A 1 101 ? 31.593 9.205 5.804 1.00 57.69 101 ASP A N 1
ATOM 778 C CA . ASP A 1 101 ? 32.993 8.973 6.130 1.00 57.69 101 ASP A CA 1
ATOM 779 C C . ASP A 1 101 ? 33.728 8.532 4.853 1.00 57.69 101 ASP A C 1
ATOM 781 O O . ASP A 1 101 ? 33.243 7.654 4.124 1.00 57.69 101 ASP A O 1
ATOM 785 N N . PRO A 1 102 ? 34.879 9.144 4.521 1.00 56.16 102 PRO A N 1
ATOM 786 C CA . PRO A 1 102 ? 35.675 8.680 3.401 1.00 56.16 102 PRO A CA 1
ATOM 787 C C . PRO A 1 102 ? 36.110 7.230 3.665 1.00 56.16 102 PRO A C 1
ATOM 789 O O . PRO A 1 102 ? 36.414 6.879 4.809 1.00 56.16 102 PRO A O 1
ATOM 792 N N . PRO A 1 103 ? 36.163 6.371 2.630 1.00 50.84 103 PRO A N 1
ATOM 793 C CA . PRO A 1 103 ? 36.527 4.974 2.810 1.00 50.84 103 PRO A CA 1
ATOM 794 C C . PRO A 1 103 ? 37.896 4.875 3.485 1.00 50.84 103 PRO A C 1
ATOM 796 O O . PRO A 1 103 ? 38.865 5.503 3.044 1.00 50.84 103 PRO A O 1
ATOM 799 N N . ALA A 1 104 ? 37.970 4.084 4.558 1.00 57.34 104 ALA A N 1
ATOM 800 C CA . ALA A 1 104 ? 39.216 3.808 5.253 1.00 57.34 104 ALA A CA 1
ATOM 801 C C . ALA A 1 104 ? 40.247 3.278 4.247 1.00 57.34 104 ALA A C 1
ATOM 803 O O . ALA A 1 104 ? 40.025 2.264 3.580 1.00 57.34 104 ALA A O 1
ATOM 804 N N . ARG A 1 105 ? 41.380 3.978 4.117 1.00 56.75 105 ARG A N 1
ATOM 805 C CA . ARG A 1 105 ? 42.527 3.458 3.373 1.00 56.75 105 ARG A CA 1
ATOM 806 C C . ARG A 1 105 ? 43.044 2.240 4.128 1.00 56.75 105 ARG A C 1
ATOM 808 O O . ARG A 1 105 ? 43.610 2.383 5.205 1.00 56.75 105 ARG A O 1
ATOM 815 N N . LEU A 1 106 ? 42.842 1.060 3.553 1.00 52.84 106 LEU A N 1
ATOM 816 C CA . LEU A 1 106 ? 43.570 -0.138 3.947 1.00 52.84 106 LEU A CA 1
ATOM 817 C C . LEU A 1 106 ? 45.042 0.087 3.571 1.00 52.84 106 LEU A C 1
ATOM 819 O O . LEU A 1 106 ? 45.368 0.182 2.387 1.00 52.84 106 LEU A O 1
ATOM 823 N N . THR A 1 107 ? 45.891 0.255 4.583 1.00 67.19 107 THR A N 1
ATOM 824 C CA . THR A 1 107 ? 47.357 0.189 4.480 1.00 67.19 107 THR A CA 1
ATOM 825 C C . THR A 1 107 ? 47.838 -1.132 5.035 1.00 67.19 107 THR A C 1
ATOM 827 O O . THR A 1 107 ? 47.340 -1.483 6.130 1.00 67.19 107 THR A O 1
#

Sequence (107 aa):
MSDAIIDQFNRRLAERYGSNDRVQVIDQRGLLTPASPGSTGEEGDWLDEIHPSAIGFAELARKRWDVPLGRTLGLNPSPQDLQPTPRPTNPSTALADEPRDPPARLT

Secondary structure (DSSP, 8-state):
-HHHHHHHHHHHHHHHHTT-TT------TTSSPPPPTT--S-BTTBSSSSSB-HHHHHHHIIIIIHHHHHHHTT----TTTTSPPPPPSSPPGGG-----PPPP---

Radius of gyration: 18.82 Å; Cα contacts (8 Å, |Δi|>4): 78; chains: 1; bounding box: 61×41×33 Å

Foldseek 3Di:
DVVVVVVVVLVVCCVVPVPPPVDDDWDQPPQWDADDPPDCADDTQARGRPHGDPNVVLSSCLPIPVCVVCVVVVHHDDNVNSDDDPDPPDDDPVCPPDPDDDPDPDD

Mean predicted aligned error: 10.89 Å

Solvent-accessible 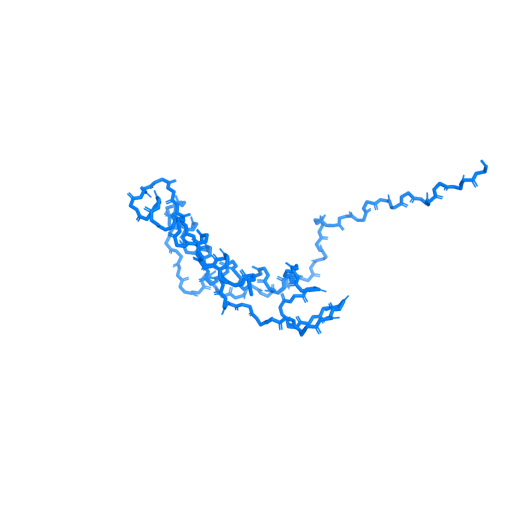surface area (backbone atoms only — not comparable to full-atom values): 6960 Å² total; per-residue (Å²): 111,68,65,62,52,52,51,51,49,54,50,51,50,44,75,74,34,70,89,41,98,88,46,85,88,82,86,72,78,90,73,62,54,72,42,64,91,88,50,83,46,73,31,79,24,14,43,28,85,82,45,62,26,78,65,26,49,52,50,52,38,50,78,64,40,51,62,59,52,28,50,74,73,72,41,82,77,51,81,72,76,55,49,83,71,76,78,72,90,63,80,71,72,91,66,63,81,70,80,76,75,76,81,79,81,88,126

pLDDT: mean 79.3, std 16.29, range [42.72, 96.44]